Protein AF-A0A239N177-F1 (afdb_monomer)

Mean predicted aligned error: 5.92 Å

InterPro domains:
  IPR001789 Signal transduction response regulator, receiver domain [PS50110] (10-41)

Radius of gyration: 12.61 Å; Cα contacts (8 Å, |Δi|>4): 47; chains: 1; bounding box: 27×10×39 Å

Foldseek 3Di:
DPPDPLAQAEDEEEDPDPVVSVVVVVVQVVDPRYDHPYYDD

Solvent-accessible surface area (backbone atoms only — not comparable to full-atom values): 2654 Å² total; per-residue (Å²): 133,85,77,73,77,76,71,68,45,77,42,72,47,77,41,87,45,69,70,58,46,53,53,52,50,59,59,47,68,71,41,95,47,46,42,78,80,47,77,51,101

Organism: NCBI:txid240840

Nearest PDB structures (foldseek):
  1a2o-assembly2_B  TM=8.531E-01  e=1.070E-01  Salmonella enterica subsp. enterica serovar Typhimurium
  6eo2-assembly1_A  TM=9.533E-01  e=2.454E-01  Salmonella enterica subsp. enterica serovar Typhimurium
  6ymz-assembly1_A  TM=8.953E-01  e=2.137E-01  Pectobacterium atrosepticum SCRI1043
  6ekh-assembly1_Y  TM=9.415E-01  e=4.267E-01  Methanococcus maripaludis
  6zj2-assembly1_A  TM=9.479E-01  e=3.982E-01  Salmonella enterica subsp. enterica serovar Typhimurium str. LT2

Sequence (41 aa):
MTGENAETIRVFLLDDHEVVRRGVAALLSAEDDIEIVGEAG

Secondary structure (DSSP, 8-state):
--------EEEEEE-S-HHHHHHHHHHHTTSTTEEEEEEE-

Structure (mmCIF, N/CA/C/O backbone):
data_AF-A0A239N177-F1
#
_entry.id   AF-A0A239N177-F1
#
loop_
_atom_site.group_PDB
_atom_site.id
_atom_site.type_symbol
_atom_site.label_atom_id
_atom_site.label_alt_id
_atom_site.label_comp_id
_atom_site.label_asym_id
_atom_site.label_entity_id
_atom_site.label_seq_id
_atom_site.pdbx_PDB_ins_code
_atom_site.Cartn_x
_atom_site.Cartn_y
_atom_site.Cartn_z
_atom_site.occupancy
_atom_site.B_iso_or_equiv
_atom_site.auth_seq_id
_atom_site.auth_comp_id
_atom_site.auth_asym_id
_atom_site.auth_atom_id
_atom_site.pdbx_PDB_model_num
ATOM 1 N N . MET A 1 1 ? -15.943 3.163 25.522 1.00 47.06 1 MET A N 1
ATOM 2 C CA . MET A 1 1 ? -14.733 3.271 24.687 1.00 47.06 1 MET A CA 1
ATOM 3 C C . MET A 1 1 ? -15.234 3.423 23.268 1.00 47.06 1 MET A C 1
ATOM 5 O O . MET A 1 1 ? -15.632 2.436 22.668 1.00 47.06 1 MET A O 1
ATOM 9 N N . THR A 1 2 ? -15.415 4.662 22.819 1.00 47.59 2 THR A N 1
ATOM 10 C CA . THR A 1 2 ? -15.928 4.947 21.476 1.00 47.59 2 THR A CA 1
ATOM 11 C C . THR A 1 2 ? -14.746 4.753 20.540 1.00 47.59 2 THR A C 1
ATOM 13 O O . THR A 1 2 ? -13.840 5.577 20.544 1.00 47.59 2 THR A O 1
ATOM 16 N N . GLY A 1 3 ? -14.679 3.598 19.876 1.00 52.91 3 GLY A N 1
ATOM 17 C CA . GLY A 1 3 ? -13.666 3.352 18.858 1.00 52.91 3 GLY A CA 1
ATOM 18 C C . GLY A 1 3 ? -13.902 4.346 17.735 1.00 52.91 3 GLY A C 1
ATOM 19 O O . GLY A 1 3 ? -14.965 4.330 17.116 1.00 52.91 3 GLY A O 1
ATOM 20 N N . GLU A 1 4 ? -12.963 5.261 17.545 1.00 59.88 4 GLU A N 1
ATOM 21 C CA . GLU A 1 4 ? -12.905 6.065 16.337 1.00 59.88 4 GLU A CA 1
ATOM 22 C C . GLU A 1 4 ? -12.795 5.060 15.187 1.00 59.88 4 GLU A C 1
ATOM 24 O O . GLU A 1 4 ? -11.908 4.206 15.202 1.00 59.88 4 GLU A O 1
ATOM 29 N N . ASN A 1 5 ? -13.760 5.060 14.264 1.00 59.47 5 ASN A N 1
ATOM 30 C CA . ASN A 1 5 ? -13.615 4.313 13.020 1.00 59.47 5 ASN A CA 1
ATOM 31 C C . ASN A 1 5 ? -12.343 4.856 12.370 1.00 59.47 5 ASN A C 1
ATOM 33 O O . ASN A 1 5 ? -12.376 5.964 11.839 1.00 59.47 5 ASN A O 1
ATOM 37 N N . ALA A 1 6 ? -11.231 4.130 12.473 1.00 65.06 6 ALA A N 1
ATOM 38 C CA . ALA A 1 6 ? -10.046 4.429 11.692 1.00 65.06 6 ALA A CA 1
ATOM 39 C C . ALA A 1 6 ? -10.483 4.308 10.229 1.00 65.06 6 ALA A C 1
ATOM 41 O O . ALA A 1 6 ? -10.784 3.214 9.751 1.00 65.06 6 ALA A O 1
ATOM 42 N N . GLU A 1 7 ? -10.696 5.448 9.576 1.00 83.19 7 GLU A N 1
ATOM 43 C CA . GLU A 1 7 ? -11.163 5.488 8.199 1.00 83.19 7 GLU A CA 1
ATOM 44 C C . GLU A 1 7 ? -10.083 4.858 7.325 1.00 83.19 7 GLU A C 1
ATOM 46 O O . GLU A 1 7 ? -8.978 5.383 7.226 1.00 83.19 7 GLU A O 1
ATOM 51 N N . THR A 1 8 ? -10.401 3.723 6.704 1.00 89.00 8 THR A N 1
ATOM 52 C CA . THR A 1 8 ? -9.482 3.038 5.800 1.00 89.00 8 THR A CA 1
ATOM 53 C C . THR A 1 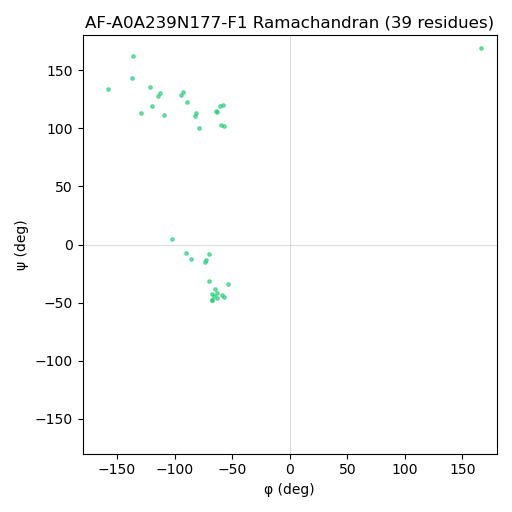8 ? -9.129 3.945 4.620 1.00 89.00 8 THR A C 1
ATOM 55 O O . THR A 1 8 ? -9.992 4.342 3.826 1.00 89.00 8 THR A O 1
ATOM 58 N N . ILE A 1 9 ? -7.844 4.256 4.485 1.00 94.25 9 ILE A N 1
ATOM 59 C CA . ILE A 1 9 ? -7.279 5.059 3.410 1.00 94.25 9 ILE A CA 1
ATOM 60 C C . ILE A 1 9 ? -7.078 4.154 2.196 1.00 94.25 9 ILE A C 1
ATOM 62 O O . ILE A 1 9 ? -6.242 3.253 2.185 1.00 94.25 9 ILE A O 1
ATOM 66 N N . ARG A 1 10 ? -7.848 4.411 1.138 1.00 94.75 10 ARG A N 1
ATOM 67 C CA . ARG A 1 10 ? -7.765 3.658 -0.119 1.00 94.75 10 ARG A CA 1
ATOM 68 C C . ARG A 1 10 ? -6.739 4.291 -1.047 1.00 94.75 10 ARG A C 1
ATOM 70 O O . ARG A 1 10 ? -6.877 5.459 -1.412 1.00 94.75 10 ARG A O 1
ATOM 77 N N . VAL A 1 11 ? -5.747 3.510 -1.460 1.00 94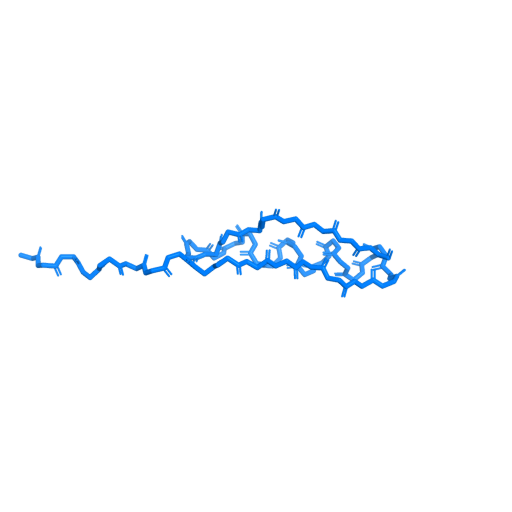.88 11 VAL A N 1
ATOM 78 C CA . VAL A 1 11 ? -4.609 3.975 -2.259 1.00 94.88 11 VAL A CA 1
ATOM 79 C C . VAL A 1 11 ? -4.541 3.213 -3.579 1.00 94.88 11 VAL A C 1
ATOM 81 O O . VAL A 1 11 ? -4.675 1.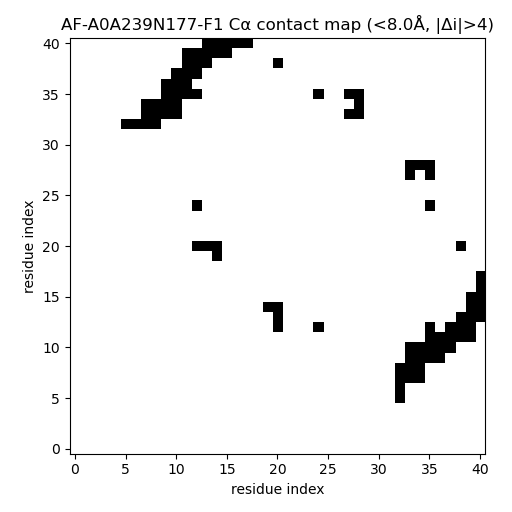992 -3.619 1.00 94.88 11 VAL A O 1
ATOM 84 N N . PHE A 1 12 ? -4.318 3.941 -4.672 1.00 96.25 12 PHE A N 1
ATOM 85 C CA . PHE A 1 12 ? -4.029 3.377 -5.987 1.00 96.25 12 PHE A CA 1
ATOM 86 C C . PHE A 1 12 ? -2.600 3.749 -6.377 1.00 96.25 12 PHE A C 1
ATOM 88 O O . PHE A 1 12 ? -2.235 4.925 -6.329 1.00 96.25 12 PHE A O 1
ATOM 95 N N . LEU A 1 13 ? -1.793 2.760 -6.749 1.00 95.12 13 LEU A N 1
ATOM 96 C CA . LEU A 1 13 ? -0.383 2.972 -7.068 1.00 95.12 1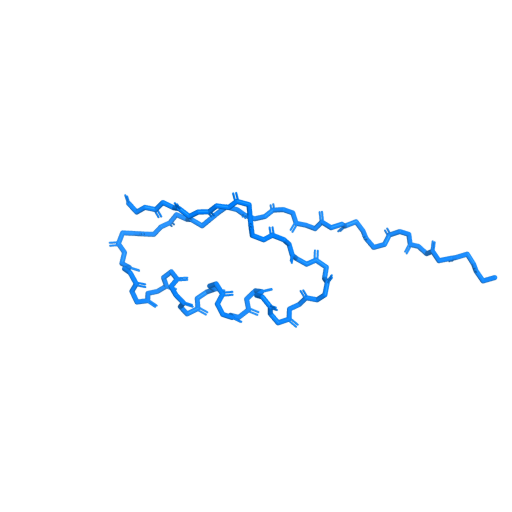3 LEU A CA 1
ATOM 97 C C . LEU A 1 13 ? -0.193 3.174 -8.571 1.00 95.12 13 LEU A C 1
ATOM 99 O O . LEU A 1 13 ? -0.640 2.349 -9.364 1.00 95.12 13 LEU A O 1
ATOM 103 N N . LEU A 1 14 ? 0.494 4.251 -8.956 1.00 95.31 14 LEU A N 1
ATOM 104 C CA . LEU A 1 14 ? 0.863 4.537 -10.341 1.00 95.31 14 LEU A CA 1
ATOM 105 C C . LEU A 1 14 ? 2.356 4.850 -10.410 1.00 95.31 14 LEU A C 1
ATOM 107 O O . LEU A 1 14 ? 2.792 5.867 -9.877 1.00 95.31 14 LEU A O 1
ATOM 111 N N . ASP A 1 15 ? 3.115 3.972 -11.059 1.00 94.19 15 ASP A N 1
ATOM 112 C CA . ASP A 1 15 ? 4.556 4.137 -11.252 1.00 94.19 15 ASP A CA 1
ATOM 113 C C . ASP A 1 15 ? 5.012 3.306 -12.460 1.00 94.19 15 ASP A C 1
ATOM 115 O O . ASP A 1 15 ? 4.632 2.134 -12.578 1.00 94.19 15 ASP A O 1
ATOM 119 N N . ASP A 1 16 ? 5.825 3.893 -13.339 1.00 93.62 16 ASP A N 1
ATOM 120 C CA . ASP A 1 16 ? 6.345 3.251 -14.553 1.00 93.62 16 ASP A CA 1
ATOM 121 C C . ASP A 1 16 ? 7.420 2.191 -14.246 1.00 93.62 16 ASP A C 1
ATOM 123 O O . ASP A 1 16 ? 7.745 1.345 -15.085 1.00 93.62 16 ASP A O 1
ATOM 127 N N . HIS A 1 17 ? 7.932 2.171 -13.014 1.00 96.19 17 HIS A N 1
ATOM 128 C CA . HIS A 1 17 ? 8.961 1.258 -12.553 1.00 96.19 17 HIS A CA 1
ATOM 129 C C . HIS A 1 17 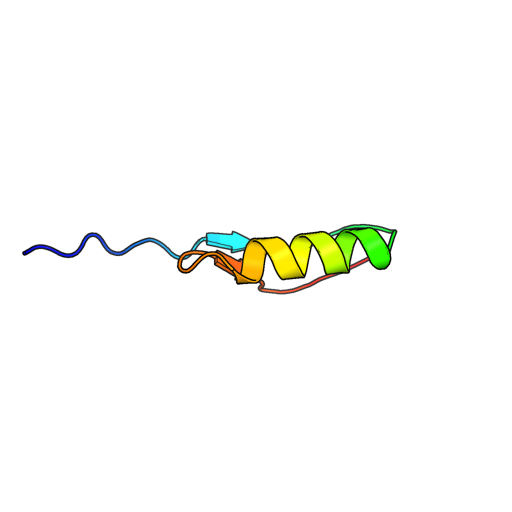? 8.412 0.225 -11.561 1.00 96.19 17 HIS A C 1
ATOM 131 O O . HIS A 1 17 ? 8.138 0.478 -10.387 1.00 96.19 17 HIS A O 1
ATOM 137 N N . GLU A 1 18 ? 8.373 -1.029 -12.013 1.00 92.06 18 GLU A N 1
ATOM 138 C CA . GLU A 1 18 ? 7.896 -2.183 -11.238 1.00 92.06 18 GLU A CA 1
ATOM 139 C C . GLU A 1 18 ? 8.591 -2.348 -9.870 1.00 92.06 18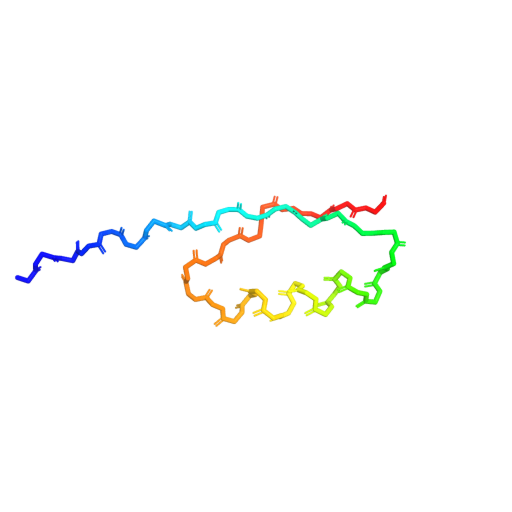 GLU A C 1
ATOM 141 O O . GLU A 1 18 ? 7.962 -2.765 -8.897 1.00 92.06 18 GLU A O 1
ATOM 146 N N . VAL A 1 19 ? 9.880 -2.000 -9.767 1.00 94.44 19 VAL A N 1
ATOM 147 C CA . VAL A 1 19 ? 10.650 -2.093 -8.513 1.00 94.44 19 VAL A CA 1
ATOM 148 C C . VAL A 1 19 ? 10.153 -1.093 -7.469 1.00 94.44 19 VAL A C 1
ATOM 150 O O . VAL A 1 19 ? 10.003 -1.458 -6.302 1.00 94.44 19 VAL A O 1
ATOM 153 N N . VAL A 1 20 ? 9.873 0.147 -7.880 1.00 94.62 20 VAL A N 1
ATOM 154 C CA . VAL A 1 20 ? 9.390 1.203 -6.980 1.00 94.62 20 VAL A CA 1
ATOM 155 C C . VAL A 1 20 ? 7.992 0.848 -6.496 1.00 94.62 20 VAL A C 1
ATOM 157 O O . VAL A 1 20 ? 7.748 0.826 -5.291 1.00 94.62 20 VAL A O 1
ATOM 160 N N . ARG A 1 21 ? 7.109 0.452 -7.420 1.00 94.75 21 ARG A N 1
ATOM 161 C CA . ARG A 1 21 ? 5.731 0.073 -7.097 1.00 94.75 21 ARG A CA 1
ATOM 162 C C . ARG A 1 21 ? 5.653 -1.059 -6.077 1.00 94.75 21 ARG A C 1
ATOM 164 O O . ARG A 1 21 ? 4.923 -0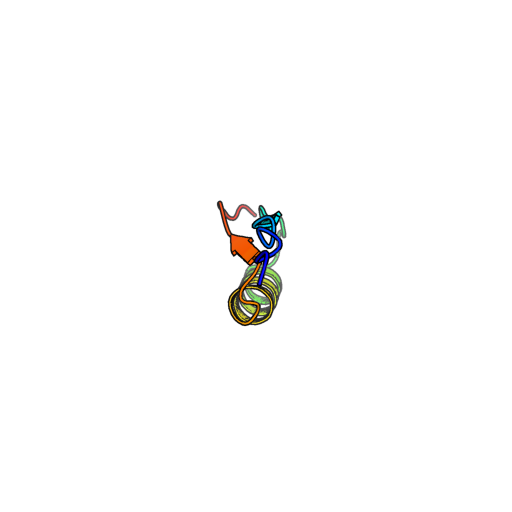.945 -5.098 1.00 94.75 21 ARG A O 1
ATOM 171 N N . ARG A 1 22 ? 6.461 -2.111 -6.246 1.00 94.06 22 ARG A N 1
ATOM 172 C CA . ARG A 1 22 ? 6.546 -3.218 -5.278 1.00 94.06 22 ARG A CA 1
ATOM 173 C C . ARG A 1 22 ? 7.056 -2.771 -3.912 1.00 94.06 22 ARG A C 1
ATOM 175 O O . ARG A 1 22 ? 6.532 -3.223 -2.898 1.00 94.06 22 ARG A O 1
ATOM 182 N N . GLY A 1 23 ? 8.066 -1.901 -3.881 1.00 95.94 23 GLY A N 1
ATOM 183 C CA . GLY A 1 23 ? 8.604 -1.360 -2.632 1.00 95.94 23 GLY A CA 1
ATOM 184 C C . GLY A 1 23 ? 7.567 -0.536 -1.870 1.00 95.94 23 GLY A C 1
ATOM 185 O O . GLY A 1 23 ? 7.366 -0.747 -0.676 1.00 95.94 23 GLY A O 1
ATOM 186 N N . VAL A 1 24 ? 6.861 0.349 -2.576 1.00 95.56 24 VAL A N 1
ATOM 187 C CA . VAL A 1 24 ? 5.793 1.179 -2.006 1.00 95.56 24 VAL A CA 1
ATOM 188 C C . VAL A 1 24 ? 4.615 0.319 -1.547 1.00 95.56 24 VAL A C 1
ATOM 190 O O . VAL A 1 24 ? 4.140 0.502 -0.431 1.00 95.56 24 VAL A O 1
ATOM 193 N N . ALA A 1 25 ? 4.185 -0.663 -2.344 1.00 95.50 25 ALA A N 1
ATOM 194 C CA . ALA A 1 25 ? 3.111 -1.577 -1.961 1.00 95.50 25 ALA A CA 1
ATOM 195 C C . ALA A 1 25 ? 3.443 -2.354 -0.679 1.00 95.50 25 ALA A C 1
ATOM 197 O O . ALA A 1 25 ? 2.596 -2.469 0.204 1.00 95.50 25 ALA A O 1
ATOM 198 N N . ALA A 1 26 ? 4.677 -2.850 -0.547 1.00 95.38 26 ALA A N 1
ATOM 199 C CA . ALA A 1 26 ? 5.120 -3.567 0.646 1.00 95.38 26 ALA A CA 1
ATOM 200 C C . ALA A 1 26 ? 5.145 -2.674 1.895 1.00 95.38 26 ALA A C 1
ATOM 202 O O . ALA A 1 26 ? 4.787 -3.134 2.975 1.00 95.38 26 ALA A O 1
ATOM 203 N N . LEU A 1 27 ? 5.549 -1.410 1.741 1.00 95.81 27 LEU A N 1
ATOM 204 C CA . LEU A 1 27 ? 5.569 -0.441 2.833 1.00 95.81 27 LEU A CA 1
ATOM 205 C C . LEU A 1 27 ? 4.148 -0.091 3.295 1.00 95.81 27 LEU A C 1
ATOM 207 O O . LEU A 1 27 ? 3.864 -0.133 4.483 1.00 95.81 27 LEU A O 1
ATOM 211 N N . LEU A 1 28 ? 3.251 0.202 2.352 1.00 94.69 28 LEU A N 1
ATOM 212 C CA . LEU A 1 28 ? 1.868 0.582 2.648 1.00 94.69 28 LEU A CA 1
ATOM 213 C C . LEU A 1 28 ? 1.032 -0.582 3.189 1.00 94.69 28 LEU A C 1
ATOM 215 O O . LEU A 1 28 ? 0.154 -0.363 4.009 1.00 94.69 28 LEU A O 1
ATOM 219 N N . SER A 1 29 ? 1.320 -1.818 2.772 1.00 92.12 29 SER A N 1
ATOM 220 C CA . SER A 1 29 ? 0.625 -3.010 3.285 1.00 92.12 29 SER A CA 1
ATOM 221 C C . SER A 1 29 ? 0.980 -3.344 4.739 1.00 92.12 29 SER A C 1
ATOM 223 O O . SER A 1 29 ? 0.396 -4.266 5.303 1.00 92.12 29 SER A O 1
ATOM 225 N N . ALA A 1 30 ? 1.972 -2.665 5.324 1.00 94.06 30 ALA A N 1
ATOM 226 C CA . ALA A 1 30 ? 2.331 -2.821 6.730 1.00 94.06 30 ALA A CA 1
ATOM 227 C C . ALA A 1 30 ? 1.493 -1.933 7.667 1.00 94.06 30 ALA A C 1
ATOM 229 O O . ALA A 1 30 ? 1.549 -2.135 8.877 1.00 94.06 30 ALA A O 1
ATOM 230 N N . GLU A 1 31 ? 0.742 -0.972 7.123 1.00 94.50 31 GLU A N 1
ATOM 231 C CA . GLU A 1 31 ? -0.114 -0.065 7.889 1.00 94.50 31 GLU A CA 1
ATOM 232 C C . GLU A 1 31 ? -1.542 -0.629 7.978 1.00 94.50 31 GLU A C 1
ATOM 234 O O . GLU A 1 31 ? -2.131 -1.030 6.973 1.00 94.50 31 GLU A O 1
ATOM 239 N N . ASP A 1 32 ? -2.115 -0.654 9.184 1.00 90.56 32 ASP A N 1
ATOM 240 C CA . ASP A 1 32 ? -3.428 -1.269 9.453 1.00 90.56 32 ASP A CA 1
ATOM 241 C C . ASP A 1 32 ? -4.617 -0.446 8.913 1.00 90.56 32 ASP A C 1
ATOM 243 O O . ASP A 1 32 ? -5.742 -0.945 8.824 1.00 90.56 32 ASP A O 1
ATOM 247 N N . ASP A 1 33 ? -4.391 0.821 8.567 1.00 93.88 33 ASP A N 1
ATOM 248 C CA . ASP A 1 33 ? -5.395 1.759 8.069 1.00 93.88 33 ASP A CA 1
ATOM 249 C C . ASP A 1 33 ? -5.332 1.963 6.548 1.00 93.88 33 ASP A C 1
ATOM 251 O O . ASP A 1 33 ? -6.103 2.762 6.016 1.00 93.88 33 ASP A O 1
ATOM 255 N N . ILE A 1 34 ? -4.476 1.229 5.827 1.00 94.38 34 ILE A N 1
ATOM 256 C CA . ILE A 1 34 ? -4.279 1.400 4.383 1.00 94.38 34 ILE A CA 1
ATOM 257 C C . ILE A 1 34 ? -4.770 0.186 3.593 1.00 94.38 34 ILE A C 1
ATOM 259 O O . ILE A 1 34 ? -4.398 -0.958 3.836 1.00 94.38 34 ILE A O 1
ATOM 263 N N . GLU A 1 35 ? -5.570 0.458 2.562 1.00 95.00 35 GLU A N 1
ATOM 264 C CA . GLU A 1 35 ? -6.035 -0.535 1.597 1.00 95.00 35 GLU A CA 1
ATOM 265 C C . GLU A 1 35 ? -5.559 -0.166 0.188 1.00 95.00 35 GLU A C 1
ATOM 267 O O . GLU A 1 35 ? -5.921 0.876 -0.367 1.00 95.00 35 GLU A O 1
ATOM 272 N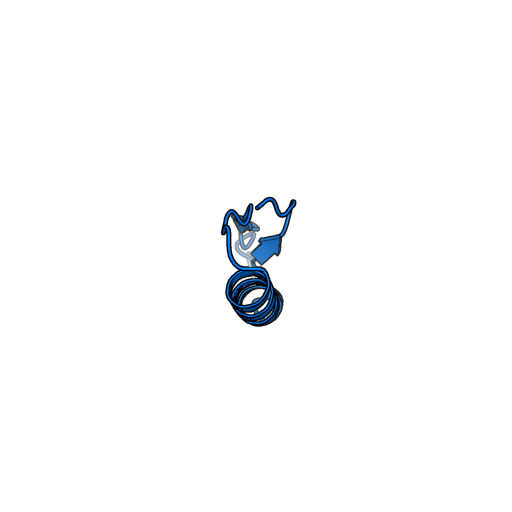 N . ILE A 1 36 ? -4.765 -1.042 -0.429 1.00 95.00 36 ILE A N 1
ATOM 273 C CA . ILE A 1 36 ? -4.360 -0.884 -1.829 1.00 95.00 36 ILE A CA 1
ATOM 274 C C . ILE A 1 36 ? -5.487 -1.409 -2.718 1.00 95.00 36 ILE A C 1
ATOM 276 O O . ILE A 1 36 ? -5.732 -2.611 -2.787 1.00 95.00 36 ILE A O 1
ATOM 280 N N . VAL A 1 37 ? -6.160 -0.505 -3.429 1.00 96.00 37 VAL A N 1
ATOM 281 C CA . VAL A 1 37 ? -7.305 -0.845 -4.294 1.00 96.00 37 VAL A CA 1
ATOM 282 C C . VAL A 1 37 ? -6.900 -1.179 -5.732 1.00 96.00 37 VAL A C 1
ATOM 284 O O . VAL A 1 37 ? -7.734 -1.596 -6.534 1.00 96.00 37 VAL A O 1
ATOM 287 N N . GLY A 1 38 ? -5.625 -0.993 -6.078 1.00 94.12 38 GLY A N 1
ATOM 288 C CA . GLY A 1 38 ? -5.082 -1.365 -7.377 1.00 94.12 38 GLY A CA 1
ATOM 289 C C . GLY A 1 38 ? -3.714 -0.758 -7.659 1.00 94.12 38 GLY A C 1
ATOM 290 O O . GLY A 1 38 ? -3.235 0.133 -6.954 1.00 94.12 38 GLY A O 1
ATOM 291 N N . GLU A 1 39 ? -3.103 -1.250 -8.730 1.00 94.00 39 GLU A N 1
ATOM 292 C CA . GLU A 1 39 ? -1.833 -0.767 -9.253 1.00 94.00 39 GLU A CA 1
ATOM 293 C C . GLU A 1 39 ? -1.880 -0.653 -10.781 1.00 94.00 39 GLU A C 1
ATOM 295 O O . GLU A 1 39 ? -2.477 -1.487 -11.464 1.00 94.00 39 GLU A O 1
ATOM 300 N N . ALA A 1 40 ? -1.219 0.373 -11.310 1.00 88.12 40 ALA A N 1
ATOM 301 C CA . ALA A 1 40 ? -0.929 0.548 -12.725 1.00 88.12 40 ALA A CA 1
ATOM 302 C C . ALA A 1 40 ? 0.518 1.018 -12.929 1.00 88.12 40 ALA A C 1
ATOM 304 O O . ALA A 1 40 ? 1.177 1.505 -12.004 1.00 88.12 40 ALA A O 1
ATOM 305 N N . GLY A 1 41 ? 0.998 0.855 -14.160 1.00 77.44 41 GLY A N 1
ATOM 306 C CA . GLY A 1 41 ? 2.288 1.343 -14.635 1.00 77.44 41 GLY A CA 1
ATOM 307 C C . GLY A 1 41 ? 2.1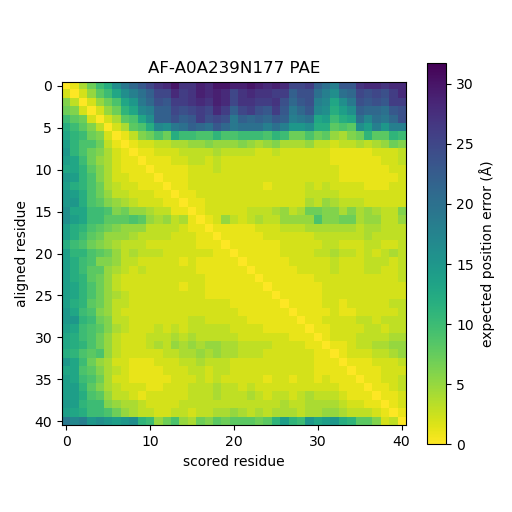59 1.933 -16.022 1.00 77.44 41 GLY A C 1
ATOM 308 O O . GLY A 1 41 ? 1.325 1.406 -16.795 1.00 77.44 41 GLY A O 1
#

pLDDT: mean 87.82, std 14.13, range [47.06, 96.25]